Protein AF-A0A2V6CZJ0-F1 (afdb_monomer_lite)

Radius of gyration: 14.34 Å; chains: 1; bounding box: 30×35×36 Å

Foldseek 3Di:
DVVQQVLQVVLQVVLLVVFAFFDFLQNSQVSSQVSCVVSVKAQPQPCPVNLHTSWAKAKDPRPTRHHGDRDTDHQAIKIKIWGWIADPNDIHIDIAIDGHNDHDPVVVVVRVVVVVVVVVVVVVD

Structure (mmCIF, N/CA/C/O backbone):
data_AF-A0A2V6CZJ0-F1
#
_entry.id   AF-A0A2V6CZJ0-F1
#
loop_
_atom_site.group_PDB
_atom_site.id
_atom_site.type_symbol
_atom_site.label_atom_id
_atom_site.label_alt_id
_atom_site.label_comp_id
_atom_site.label_asym_id
_atom_site.label_entity_id
_atom_site.label_seq_id
_atom_site.pdbx_PDB_ins_code
_atom_site.Cartn_x
_atom_site.Cartn_y
_atom_site.Cartn_z
_atom_site.occupancy
_atom_site.B_iso_or_equiv
_atom_site.auth_seq_id
_atom_site.auth_comp_id
_atom_site.auth_asym_id
_atom_site.auth_atom_id
_atom_site.pdbx_PDB_model_num
ATOM 1 N N . MET A 1 1 ? -17.261 -4.361 13.096 1.00 86.69 1 MET A N 1
ATOM 2 C CA . MET A 1 1 ? -16.343 -4.927 12.079 1.00 86.69 1 MET A CA 1
ATOM 3 C C . MET A 1 1 ? -16.698 -4.497 10.653 1.00 86.69 1 MET A C 1
ATOM 5 O O . MET A 1 1 ? -15.930 -3.722 10.111 1.00 86.69 1 MET A O 1
ATOM 9 N N . ARG A 1 2 ? -17.857 -4.870 10.069 1.00 96.94 2 ARG A N 1
ATOM 10 C CA . ARG A 1 2 ? -18.225 -4.501 8.672 1.00 96.94 2 ARG A CA 1
ATOM 11 C C . ARG A 1 2 ? -18.000 -3.021 8.294 1.00 96.94 2 ARG A C 1
ATOM 13 O O . ARG A 1 2 ? -17.379 -2.792 7.263 1.00 96.94 2 ARG A O 1
ATOM 20 N N . PRO A 1 3 ? -18.408 -2.023 9.111 1.00 98.06 3 PRO A N 1
ATOM 21 C CA . PRO A 1 3 ? -18.152 -0.621 8.771 1.00 98.06 3 PRO A CA 1
ATOM 22 C C . PRO A 1 3 ? -16.660 -0.262 8.733 1.00 98.06 3 PRO A C 1
ATOM 24 O O . PRO A 1 3 ? -16.245 0.501 7.875 1.00 98.06 3 PRO A O 1
ATOM 27 N N . ALA A 1 4 ? -15.843 -0.839 9.622 1.00 98.62 4 ALA A N 1
ATOM 28 C CA . ALA A 1 4 ? -14.400 -0.597 9.635 1.00 98.62 4 ALA A CA 1
ATOM 29 C C . ALA A 1 4 ? -13.720 -1.182 8.387 1.00 98.62 4 ALA A C 1
ATOM 31 O O . ALA A 1 4 ? -12.903 -0.508 7.771 1.00 98.62 4 ALA A O 1
ATOM 32 N N . CYS A 1 5 ? -14.109 -2.395 7.974 1.00 98.69 5 CYS A N 1
ATOM 33 C CA . CYS A 1 5 ? -13.632 -3.004 6.729 1.00 98.69 5 CYS A CA 1
ATOM 34 C C . CYS A 1 5 ? -14.036 -2.177 5.498 1.00 98.69 5 CYS A C 1
ATOM 36 O O . CYS A 1 5 ? -13.219 -1.976 4.608 1.00 98.69 5 CYS A O 1
ATOM 38 N N . ALA A 1 6 ? -15.265 -1.647 5.469 1.00 98.75 6 ALA A N 1
ATOM 39 C CA . ALA A 1 6 ? -15.714 -0.770 4.388 1.00 98.75 6 ALA A CA 1
ATOM 40 C C . ALA A 1 6 ? -14.883 0.523 4.316 1.00 98.75 6 ALA A C 1
ATOM 42 O O . ALA A 1 6 ? -14.461 0.916 3.233 1.00 98.75 6 ALA A O 1
ATOM 43 N N . VAL A 1 7 ? -14.588 1.154 5.460 1.00 98.75 7 VAL A N 1
ATOM 44 C CA . VAL A 1 7 ? -13.714 2.339 5.509 1.00 98.75 7 VAL A CA 1
ATOM 45 C C . VAL A 1 7 ? -12.299 2.017 5.025 1.00 98.75 7 VAL A C 1
ATOM 47 O O . VAL A 1 7 ? -11.768 2.764 4.209 1.00 98.75 7 VAL A O 1
ATOM 50 N N . ALA A 1 8 ? -11.702 0.909 5.477 1.00 98.81 8 ALA A N 1
ATOM 51 C CA . ALA A 1 8 ? -10.374 0.489 5.021 1.00 98.81 8 ALA A CA 1
ATOM 52 C C . ALA A 1 8 ? -10.338 0.282 3.496 1.00 98.81 8 ALA A C 1
ATOM 54 O O . ALA A 1 8 ? -9.432 0.776 2.830 1.00 98.81 8 ALA A O 1
ATOM 55 N N . SER A 1 9 ? -11.367 -0.370 2.940 1.00 98.81 9 SER A N 1
ATOM 56 C CA . SER A 1 9 ? -11.506 -0.593 1.496 1.00 98.81 9 SER A CA 1
ATOM 57 C C . SER A 1 9 ? -11.626 0.712 0.709 1.00 98.81 9 SER A C 1
ATOM 59 O O . SER A 1 9 ? -10.924 0.876 -0.283 1.00 98.81 9 SER A O 1
ATOM 61 N N . MET A 1 10 ? -12.458 1.661 1.157 1.00 98.81 10 MET A N 1
ATOM 62 C CA . MET A 1 10 ? -12.597 2.964 0.488 1.00 98.81 10 MET A CA 1
ATOM 63 C C . MET A 1 10 ? -11.277 3.743 0.488 1.00 98.81 10 MET A C 1
ATOM 65 O O . MET A 1 10 ? -10.877 4.287 -0.537 1.00 98.81 10 MET A O 1
ATOM 69 N N . VAL A 1 11 ? -10.562 3.754 1.619 1.00 98.88 11 VAL A N 1
ATOM 70 C CA . VAL A 1 11 ? -9.236 4.383 1.697 1.00 98.88 11 VAL A CA 1
ATOM 71 C C . VAL A 1 11 ? -8.259 3.700 0.741 1.00 98.88 11 VAL A C 1
ATOM 73 O O . VAL A 1 11 ? -7.545 4.392 0.020 1.00 98.88 11 VAL A O 1
ATOM 76 N N . LEU A 1 12 ? -8.219 2.365 0.707 1.00 98.88 12 LEU A N 1
ATOM 77 C CA . LEU A 1 12 ? -7.335 1.622 -0.192 1.00 98.88 12 LEU A CA 1
ATOM 78 C C . LEU A 1 12 ? -7.616 1.947 -1.665 1.00 98.88 12 LEU A C 1
ATOM 80 O O . LEU A 1 12 ? -6.672 2.169 -2.418 1.00 98.88 12 LEU A O 1
ATOM 84 N N . GLU A 1 13 ? -8.885 2.017 -2.071 1.00 98.88 13 GLU A N 1
ATOM 85 C CA . GLU A 1 13 ? -9.275 2.380 -3.440 1.00 98.88 13 GLU A CA 1
ATOM 86 C C . GLU A 1 13 ? -8.802 3.786 -3.824 1.00 98.88 13 GLU A C 1
ATOM 88 O O . GLU A 1 13 ? -8.213 3.979 -4.889 1.00 98.88 13 GLU A O 1
ATOM 93 N N . GLU A 1 14 ? -8.996 4.764 -2.942 1.00 98.88 14 GLU A N 1
ATOM 94 C CA . GLU A 1 14 ? -8.573 6.144 -3.183 1.00 98.88 14 GLU A CA 1
ATOM 95 C C . GLU A 1 14 ? -7.047 6.282 -3.223 1.00 98.88 14 GLU A C 1
ATOM 97 O O . GLU A 1 14 ? -6.504 6.970 -4.089 1.00 98.88 14 GLU A O 1
ATOM 102 N N . VAL A 1 15 ? -6.334 5.613 -2.311 1.00 98.88 15 VAL A N 1
ATOM 103 C CA . VAL A 1 15 ? -4.864 5.623 -2.279 1.00 98.88 15 VAL A CA 1
ATOM 104 C C . VAL A 1 15 ? -4.299 4.927 -3.514 1.00 98.88 15 VAL A C 1
ATOM 106 O O . VAL A 1 15 ? -3.365 5.450 -4.118 1.00 98.88 15 VAL A O 1
ATOM 109 N N . ALA A 1 16 ? -4.885 3.806 -3.939 1.00 98.81 16 ALA A N 1
ATOM 110 C CA . ALA A 1 16 ? -4.514 3.126 -5.177 1.00 98.81 16 ALA A CA 1
ATOM 111 C C . ALA A 1 16 ? -4.698 4.037 -6.402 1.00 98.81 16 ALA A C 1
ATOM 113 O O . ALA A 1 16 ? -3.809 4.105 -7.248 1.00 98.81 16 ALA A O 1
ATOM 114 N N . ALA A 1 17 ? -5.798 4.793 -6.471 1.00 98.69 17 ALA A N 1
ATOM 115 C CA . ALA A 1 17 ? -6.045 5.755 -7.548 1.00 98.69 17 ALA A CA 1
ATOM 116 C C . ALA A 1 17 ? -5.092 6.969 -7.522 1.00 98.69 17 ALA A C 1
ATOM 118 O O . ALA A 1 17 ? -4.876 7.613 -8.548 1.00 98.69 17 ALA A O 1
ATOM 119 N N . PHE A 1 18 ? -4.509 7.289 -6.364 1.00 98.75 18 PHE A N 1
ATOM 120 C CA . PHE A 1 18 ? -3.515 8.354 -6.218 1.00 98.75 18 PHE A CA 1
ATOM 121 C C . PHE A 1 18 ? -2.118 7.952 -6.728 1.00 98.75 18 PHE A C 1
ATOM 123 O O . PHE A 1 18 ? -1.290 8.825 -7.015 1.00 98.75 18 PHE A O 1
ATOM 130 N N . ILE A 1 19 ? -1.843 6.650 -6.866 1.00 98.81 19 ILE A N 1
ATOM 131 C CA . ILE A 1 19 ? -0.552 6.148 -7.343 1.00 98.81 19 ILE A CA 1
ATOM 132 C C . ILE A 1 19 ? -0.311 6.554 -8.797 1.00 98.81 19 ILE A C 1
ATOM 134 O O . ILE A 1 19 ? -1.076 6.238 -9.705 1.00 98.81 19 ILE A O 1
ATOM 138 N N . ARG A 1 20 ? 0.813 7.236 -9.025 1.00 98.69 20 ARG A N 1
ATOM 139 C CA . ARG A 1 20 ? 1.287 7.645 -10.351 1.00 98.69 20 ARG A CA 1
ATOM 140 C C . ARG A 1 20 ? 2.797 7.889 -10.330 1.00 98.69 20 ARG A C 1
ATOM 142 O O . ARG A 1 20 ? 3.330 8.203 -9.265 1.00 98.69 20 ARG A O 1
ATOM 149 N N . PRO A 1 21 ? 3.497 7.810 -11.476 1.00 98.81 21 PRO A N 1
ATOM 150 C CA . PRO A 1 21 ? 4.921 8.122 -11.529 1.00 98.81 21 PRO A CA 1
ATOM 151 C C . PRO A 1 21 ? 5.236 9.508 -10.940 1.00 98.81 21 PRO A C 1
ATOM 153 O O . PRO A 1 21 ? 4.526 10.485 -11.191 1.00 98.81 21 PRO A O 1
ATOM 156 N N . GLY A 1 22 ? 6.314 9.590 -10.163 1.00 98.62 22 GLY A N 1
ATOM 157 C CA . GLY A 1 22 ? 6.863 10.828 -9.608 1.00 98.62 22 GLY A CA 1
ATOM 158 C C . GLY A 1 22 ? 6.428 11.175 -8.181 1.00 98.62 22 GLY A C 1
ATOM 159 O O . GLY A 1 22 ? 7.159 11.923 -7.520 1.00 98.62 22 GLY A O 1
ATOM 160 N N . VAL A 1 23 ? 5.315 10.626 -7.675 1.00 98.69 23 VAL A N 1
ATOM 161 C CA . VAL A 1 23 ? 4.924 10.812 -6.263 1.00 98.69 23 VAL A CA 1
ATOM 162 C C . VAL A 1 23 ? 5.866 10.033 -5.351 1.00 98.69 23 VAL A C 1
ATOM 164 O O . VAL A 1 23 ? 6.346 8.953 -5.698 1.00 98.69 23 VAL A O 1
ATOM 167 N N . THR A 1 24 ? 6.161 10.584 -4.184 1.00 98.88 24 THR A N 1
ATOM 168 C CA . THR A 1 24 ? 6.948 9.910 -3.152 1.00 98.88 24 THR A CA 1
ATOM 169 C C . THR A 1 24 ? 6.072 9.005 -2.299 1.00 98.88 24 THR A C 1
ATOM 171 O O . THR A 1 24 ? 4.896 9.295 -2.079 1.00 98.88 24 THR A O 1
ATOM 174 N N . THR A 1 25 ? 6.645 7.942 -1.736 1.00 98.81 25 THR A N 1
ATOM 175 C CA . THR A 1 25 ? 5.916 7.101 -0.770 1.00 98.81 25 THR A CA 1
ATOM 176 C C . THR A 1 25 ? 5.483 7.904 0.464 1.00 98.81 25 THR A C 1
ATOM 178 O O . THR A 1 25 ? 4.430 7.632 1.034 1.00 98.81 25 THR A O 1
ATOM 181 N N . ARG A 1 26 ? 6.214 8.966 0.838 1.00 98.88 26 ARG A N 1
ATOM 182 C CA . ARG A 1 26 ? 5.781 9.929 1.865 1.00 98.88 26 ARG A CA 1
ATOM 183 C C . ARG A 1 26 ? 4.517 10.701 1.480 1.00 98.88 26 ARG A C 1
ATOM 185 O O . ARG A 1 26 ? 3.638 10.854 2.322 1.00 98.88 26 ARG A O 1
ATOM 192 N N . GLU A 1 27 ? 4.414 11.186 0.244 1.00 98.88 27 GLU A N 1
ATOM 193 C CA . GLU A 1 27 ? 3.200 11.865 -0.240 1.00 98.88 27 GLU A CA 1
ATOM 194 C C . GLU A 1 27 ? 1.998 10.913 -0.249 1.00 98.88 27 GLU A C 1
ATOM 196 O O . GLU A 1 27 ? 0.905 11.313 0.147 1.00 98.88 27 GLU A O 1
ATOM 201 N N . VAL A 1 28 ? 2.211 9.646 -0.620 1.00 98.94 28 VAL A N 1
ATOM 202 C CA . VAL A 1 28 ? 1.181 8.595 -0.565 1.00 98.94 28 VAL A CA 1
ATOM 203 C C . VAL A 1 28 ? 0.722 8.342 0.878 1.00 98.94 28 VAL A C 1
ATOM 205 O O . VAL A 1 28 ? -0.480 8.317 1.131 1.00 98.94 28 VAL A O 1
ATOM 208 N N . ASP A 1 29 ? 1.643 8.231 1.842 1.00 98.94 29 ASP A N 1
ATOM 209 C CA . ASP A 1 29 ? 1.303 8.040 3.264 1.00 98.94 29 ASP A CA 1
ATOM 210 C C . ASP A 1 29 ? 0.510 9.222 3.843 1.00 98.94 29 ASP A C 1
ATOM 212 O O . ASP A 1 29 ? -0.474 9.029 4.559 1.00 98.94 29 ASP A O 1
ATOM 216 N N . TYR A 1 30 ? 0.885 10.458 3.495 1.00 98.88 30 TYR A N 1
ATOM 217 C CA . TYR A 1 30 ? 0.133 11.648 3.901 1.00 98.88 30 TYR A CA 1
ATOM 218 C C . TYR A 1 30 ? -1.249 11.720 3.256 1.00 98.88 30 TYR A C 1
ATOM 220 O O . TYR A 1 30 ? -2.219 12.092 3.925 1.00 98.88 30 TYR A O 1
ATOM 228 N N . TYR A 1 31 ? -1.362 11.335 1.985 1.00 98.94 31 TYR A N 1
ATOM 229 C CA . TYR A 1 31 ? -2.655 11.227 1.326 1.00 98.94 31 TYR A CA 1
ATOM 230 C C . TYR A 1 31 ? -3.534 10.187 2.033 1.00 98.94 31 TYR A C 1
ATOM 232 O O . TYR A 1 31 ? -4.647 10.523 2.443 1.00 98.94 31 TYR A O 1
ATOM 240 N N . ALA A 1 32 ? -3.011 8.986 2.300 1.00 98.88 32 ALA A N 1
ATOM 241 C CA . ALA A 1 32 ? -3.713 7.940 3.042 1.00 98.88 32 ALA A CA 1
ATOM 242 C C . ALA A 1 32 ? -4.176 8.422 4.427 1.00 98.88 32 ALA A C 1
ATOM 244 O O . ALA A 1 32 ? -5.348 8.275 4.771 1.00 98.88 32 ALA A O 1
ATOM 245 N N . ALA A 1 33 ? -3.305 9.092 5.188 1.00 98.88 33 ALA A N 1
ATOM 246 C CA . ALA A 1 33 ? -3.657 9.683 6.480 1.00 98.88 33 ALA A CA 1
ATOM 247 C C . ALA A 1 33 ? -4.829 10.674 6.371 1.00 98.88 33 ALA A C 1
ATOM 249 O O . ALA A 1 33 ? -5.736 10.674 7.210 1.00 98.88 33 ALA A O 1
ATOM 250 N N . SER A 1 34 ? -4.841 11.500 5.317 1.00 98.88 34 SER A N 1
ATOM 251 C CA . SER A 1 34 ? -5.924 12.456 5.068 1.00 98.88 34 SER A CA 1
ATOM 252 C C . SER A 1 34 ? -7.257 11.759 4.777 1.00 98.88 34 SER A C 1
ATOM 254 O O . SER A 1 34 ? -8.290 12.188 5.295 1.00 98.88 34 SER A O 1
ATOM 256 N N . ARG A 1 35 ? -7.239 10.653 4.018 1.00 98.88 35 ARG A N 1
ATOM 257 C CA . ARG A 1 35 ? -8.437 9.874 3.676 1.00 98.88 35 ARG A CA 1
ATOM 258 C C . ARG A 1 35 ? -8.966 9.096 4.876 1.00 98.88 35 ARG A C 1
ATOM 260 O O . ARG A 1 35 ? -10.154 9.176 5.174 1.00 98.88 35 ARG A O 1
ATOM 267 N N . ILE A 1 36 ? -8.087 8.463 5.654 1.00 98.88 36 ILE A N 1
ATOM 268 C CA . ILE A 1 36 ? -8.452 7.812 6.924 1.00 98.88 36 ILE A CA 1
ATOM 269 C C . ILE A 1 36 ? -9.169 8.808 7.848 1.00 98.88 36 ILE A C 1
ATOM 271 O O . ILE A 1 36 ? -10.258 8.520 8.351 1.00 98.88 36 ILE A O 1
ATOM 275 N N . LYS A 1 37 ? -8.602 10.010 8.019 1.00 98.75 37 LYS A N 1
ATOM 276 C CA . LYS A 1 37 ? -9.213 11.073 8.828 1.00 98.75 37 LYS A CA 1
ATOM 277 C C . LYS A 1 37 ? -10.546 11.554 8.247 1.00 98.75 37 LYS A C 1
ATOM 279 O O . LYS A 1 37 ? -11.471 11.812 9.014 1.00 98.75 37 LYS A O 1
ATOM 284 N N . HIS A 1 38 ? -10.655 11.677 6.922 1.00 98.69 38 HIS A N 1
ATOM 285 C CA . HIS A 1 38 ? -11.884 12.096 6.240 1.00 98.69 38 HIS A CA 1
ATOM 286 C C . HIS A 1 38 ? -13.075 11.187 6.575 1.00 98.69 38 HIS A C 1
ATOM 288 O O . HIS A 1 38 ? -14.166 11.690 6.832 1.00 98.69 38 HIS A O 1
ATOM 294 N N . TYR A 1 39 ? -12.855 9.874 6.676 1.00 98.56 39 TYR A N 1
ATOM 295 C CA . TYR A 1 39 ? -13.884 8.907 7.077 1.00 98.56 39 TYR A CA 1
ATOM 296 C C . TYR A 1 39 ? -14.115 8.816 8.597 1.00 98.56 39 TYR A C 1
ATOM 298 O O . TYR A 1 39 ? -14.852 7.946 9.060 1.00 98.56 39 TYR A O 1
ATOM 306 N N . GLY A 1 40 ? -13.495 9.686 9.401 1.00 98.44 40 GLY A N 1
ATOM 307 C CA . GLY A 1 40 ? -13.611 9.655 10.862 1.00 98.44 40 GLY A CA 1
ATOM 308 C C . GLY A 1 40 ? -12.900 8.464 11.512 1.00 98.44 40 GLY A C 1
ATOM 309 O O . GLY A 1 40 ? -13.221 8.098 12.642 1.00 98.44 40 GLY A O 1
ATOM 310 N N . ALA A 1 41 ? -11.951 7.843 10.808 1.00 98.69 41 ALA A N 1
ATOM 311 C CA . ALA A 1 41 ? -11.133 6.754 11.324 1.00 98.69 41 ALA A CA 1
ATOM 312 C C . ALA A 1 41 ? -9.752 7.250 11.784 1.00 98.69 41 ALA A C 1
ATOM 314 O O . ALA A 1 41 ? -9.336 8.381 11.520 1.00 98.69 41 ALA A O 1
ATOM 315 N N . ARG A 1 42 ? -9.016 6.371 12.469 1.00 98.69 42 ARG A N 1
ATOM 316 C CA . ARG A 1 42 ? -7.584 6.535 12.766 1.00 98.69 42 ARG A CA 1
ATOM 317 C C . ARG A 1 42 ? -6.790 5.401 12.130 1.00 98.69 42 ARG A C 1
ATOM 319 O O . ARG A 1 42 ? -7.329 4.307 11.984 1.00 98.69 42 ARG A O 1
ATOM 326 N N . SER A 1 43 ? -5.517 5.626 11.808 1.00 98.75 43 SER A N 1
ATOM 327 C CA . SER A 1 43 ? -4.640 4.531 11.381 1.00 98.75 43 SER A CA 1
ATOM 328 C C . SER A 1 43 ? -4.526 3.487 12.501 1.00 98.75 43 SER A C 1
ATOM 330 O O . SER A 1 43 ? -4.445 3.830 13.688 1.00 98.75 43 SER A O 1
ATOM 332 N N . ALA A 1 44 ? -4.562 2.209 12.127 1.00 98.62 44 ALA A N 1
ATOM 333 C CA . ALA A 1 44 ? -4.249 1.106 13.029 1.00 98.62 44 ALA A CA 1
ATOM 334 C C . ALA A 1 44 ? -2.732 0.902 13.187 1.00 98.62 44 ALA A C 1
ATOM 336 O O . ALA A 1 44 ? -2.301 0.329 14.186 1.00 98.62 44 ALA A O 1
ATOM 337 N N . PHE A 1 45 ? -1.935 1.383 12.230 1.00 98.56 45 PHE A N 1
ATOM 338 C CA . PHE A 1 45 ? -0.498 1.124 12.146 1.00 98.56 45 PHE A CA 1
ATOM 339 C C . PHE A 1 45 ? 0.339 2.246 12.757 1.00 98.56 45 PHE A C 1
ATOM 341 O O . PHE A 1 45 ? 1.357 1.972 13.390 1.00 98.56 45 PHE A O 1
ATOM 348 N N . PHE A 1 46 ? -0.095 3.502 12.635 1.00 98.38 46 PHE A N 1
ATOM 349 C CA . PHE A 1 46 ? 0.653 4.635 13.174 1.00 98.38 46 PHE A CA 1
ATOM 350 C C . PHE A 1 46 ? 0.828 4.512 14.696 1.00 98.38 46 PHE A C 1
ATOM 352 O O . PHE A 1 46 ? -0.142 4.483 15.457 1.00 98.38 46 PHE A O 1
ATOM 359 N N . GLY A 1 47 ? 2.081 4.424 15.144 1.00 97.81 47 GLY A N 1
ATOM 360 C CA . GLY A 1 47 ? 2.457 4.226 16.544 1.00 97.81 47 GLY A CA 1
ATOM 361 C C . GLY A 1 47 ? 2.392 2.771 17.029 1.00 97.81 47 GLY A C 1
ATOM 362 O O . GLY A 1 47 ? 2.917 2.475 18.108 1.00 97.81 47 GLY A O 1
ATOM 363 N N . TYR A 1 48 ? 1.832 1.837 16.252 1.00 97.75 48 TYR A N 1
ATOM 364 C CA . TYR A 1 48 ? 1.804 0.420 16.615 1.00 97.75 48 TYR A CA 1
ATOM 365 C C . TYR A 1 48 ? 3.229 -0.127 16.678 1.00 97.75 48 TYR A C 1
ATOM 367 O O . TYR A 1 48 ? 3.949 -0.139 15.686 1.00 97.75 48 TYR A O 1
ATOM 375 N N . ARG A 1 49 ? 3.679 -0.533 17.872 1.00 96.94 49 ARG A N 1
ATOM 376 C CA . ARG A 1 49 ? 5.071 -0.958 18.120 1.00 96.94 49 ARG A CA 1
ATOM 377 C C . ARG A 1 49 ? 6.115 0.041 17.587 1.00 96.94 49 ARG A C 1
ATOM 379 O O . ARG A 1 49 ? 7.183 -0.364 17.141 1.00 96.94 49 ARG A O 1
ATOM 386 N N . LYS A 1 50 ? 5.818 1.345 17.685 1.00 97.06 50 LYS A N 1
ATOM 387 C CA . LYS A 1 50 ? 6.653 2.453 17.175 1.00 97.06 50 LYS A CA 1
ATOM 388 C C . LYS A 1 50 ? 6.756 2.525 15.642 1.00 97.06 50 LYS A C 1
ATOM 390 O O . LYS A 1 50 ? 7.626 3.231 15.139 1.00 97.06 50 LYS A O 1
ATOM 395 N N . TYR A 1 51 ? 5.881 1.841 14.903 1.00 98.19 51 TYR A N 1
ATOM 396 C CA . TYR A 1 51 ? 5.790 1.985 13.453 1.00 98.19 51 TYR A CA 1
ATOM 397 C C . TYR A 1 51 ? 5.421 3.440 13.085 1.00 98.19 51 TYR A C 1
ATOM 399 O O . TYR A 1 51 ? 4.455 3.976 13.638 1.00 98.19 51 TYR A O 1
ATOM 407 N N . PRO A 1 52 ? 6.192 4.122 12.215 1.00 98.31 52 PRO A N 1
ATOM 408 C CA . PRO A 1 52 ? 6.114 5.579 12.071 1.00 98.31 52 PRO A CA 1
ATOM 409 C C . PRO A 1 52 ? 5.168 6.068 10.961 1.00 98.31 52 PRO A C 1
ATOM 411 O O . PRO A 1 52 ? 5.015 7.278 10.799 1.00 98.31 52 PRO A O 1
ATOM 414 N N . CYS A 1 53 ? 4.579 5.169 10.170 1.00 98.62 53 CYS A N 1
ATOM 415 C CA . CYS A 1 53 ? 3.750 5.510 9.008 1.00 98.62 53 CYS A CA 1
ATOM 416 C C . CYS A 1 53 ? 2.267 5.201 9.260 1.00 98.62 53 CYS A C 1
ATOM 418 O O . CYS A 1 53 ? 1.922 4.451 10.173 1.00 98.62 53 CYS A O 1
ATOM 420 N N . ASN A 1 54 ? 1.384 5.810 8.470 1.00 98.81 54 ASN A N 1
ATOM 421 C CA . ASN A 1 54 ? -0.064 5.622 8.562 1.00 98.81 54 ASN A CA 1
ATOM 422 C C . ASN A 1 54 ? -0.528 4.354 7.845 1.00 98.81 54 ASN A C 1
ATOM 424 O O . ASN A 1 54 ? -1.497 3.740 8.292 1.00 98.81 54 ASN A O 1
ATOM 428 N N . ILE A 1 55 ? 0.160 3.975 6.770 1.00 98.81 55 ILE A N 1
ATOM 429 C CA . ILE A 1 55 ? -0.042 2.733 6.016 1.00 98.81 55 ILE A CA 1
ATOM 430 C C . ILE A 1 55 ? 1.316 2.054 5.755 1.00 98.81 55 ILE A C 1
ATOM 432 O O . ILE A 1 55 ? 2.368 2.669 5.976 1.00 98.81 55 ILE A O 1
ATOM 436 N N . CYS A 1 56 ? 1.327 0.797 5.304 1.00 98.88 56 CYS A N 1
ATOM 437 C CA . CYS A 1 56 ? 2.550 0.197 4.756 1.00 98.88 56 CYS A CA 1
ATOM 438 C C . CYS A 1 56 ? 2.584 0.386 3.238 1.00 98.88 56 CYS A C 1
ATOM 440 O O . CYS A 1 56 ? 1.565 0.232 2.564 1.00 98.88 56 CYS A O 1
ATOM 442 N N . ILE A 1 57 ? 3.757 0.747 2.716 1.00 98.81 57 ILE A N 1
ATOM 443 C CA . ILE A 1 57 ? 3.976 1.003 1.291 1.00 98.81 57 ILE A CA 1
ATOM 444 C C . ILE A 1 57 ? 5.234 0.247 0.891 1.00 98.81 57 ILE A C 1
ATOM 446 O O . ILE A 1 57 ? 6.337 0.685 1.210 1.00 98.81 57 ILE A O 1
ATOM 450 N N . SER A 1 58 ? 5.048 -0.886 0.223 1.00 98.81 58 SER A N 1
ATOM 451 C CA . SER A 1 58 ? 6.117 -1.819 -0.130 1.00 98.81 58 SER A CA 1
ATOM 452 C C . SER A 1 58 ? 6.319 -1.833 -1.642 1.00 98.81 58 SER A C 1
ATOM 454 O O . SER A 1 58 ? 5.417 -2.220 -2.383 1.00 98.81 58 SER A O 1
ATOM 456 N N . VAL A 1 59 ? 7.473 -1.361 -2.107 1.00 98.75 59 VAL A N 1
ATOM 457 C CA . VAL A 1 59 ? 7.772 -1.186 -3.533 1.00 98.75 59 VAL A CA 1
ATOM 458 C C . VAL A 1 59 ? 8.719 -2.284 -4.022 1.00 98.75 59 VAL A C 1
ATOM 460 O O . VAL A 1 59 ? 9.815 -2.445 -3.487 1.00 98.75 59 VAL A O 1
ATOM 463 N N . ASN A 1 60 ? 8.332 -2.965 -5.103 1.00 98.62 60 ASN A N 1
ATOM 464 C CA . ASN A 1 60 ? 9.096 -4.012 -5.792 1.00 98.62 60 ASN A CA 1
ATOM 465 C C . ASN A 1 60 ? 9.511 -5.197 -4.894 1.00 98.62 60 ASN A C 1
ATOM 467 O O . ASN A 1 60 ? 8.696 -6.073 -4.623 1.00 98.62 60 ASN A O 1
ATOM 471 N N . ASP A 1 61 ? 10.779 -5.261 -4.486 1.00 98.31 61 ASP A N 1
ATOM 472 C CA . ASP A 1 61 ? 11.385 -6.358 -3.721 1.00 98.31 61 ASP A CA 1
ATOM 473 C C . ASP A 1 61 ? 11.052 -6.319 -2.219 1.00 98.31 61 ASP A C 1
ATOM 475 O O . ASP A 1 61 ? 11.280 -7.287 -1.491 1.00 98.31 61 ASP A O 1
ATOM 479 N N . GLU A 1 62 ? 10.466 -5.219 -1.749 1.00 98.44 62 GLU A N 1
ATOM 480 C CA . GLU A 1 62 ? 9.948 -5.099 -0.391 1.00 98.44 62 GLU A CA 1
ATOM 481 C C . GLU A 1 62 ? 8.704 -5.991 -0.223 1.00 98.44 62 GLU A C 1
ATOM 483 O O . GLU A 1 62 ? 7.660 -5.735 -0.813 1.00 98.44 62 GLU A O 1
ATOM 488 N N . VAL A 1 63 ? 8.796 -7.033 0.610 1.00 97.38 63 VAL A N 1
ATOM 489 C CA . VAL A 1 63 ? 7.709 -8.021 0.762 1.00 97.38 63 VAL A CA 1
ATOM 490 C C . VAL A 1 63 ? 6.491 -7.437 1.493 1.00 97.38 63 VAL A C 1
ATOM 492 O O . VAL A 1 63 ? 5.377 -7.493 0.983 1.00 97.38 63 VAL A O 1
ATOM 495 N N . VAL A 1 64 ? 6.695 -6.889 2.697 1.00 97.69 64 VAL A N 1
ATOM 496 C CA . VAL A 1 64 ? 5.660 -6.266 3.548 1.00 97.69 64 VAL A CA 1
ATOM 497 C C . VAL A 1 64 ? 6.283 -5.192 4.446 1.00 97.69 64 VAL A C 1
ATOM 499 O O . VAL A 1 64 ? 7.503 -5.144 4.607 1.00 97.69 64 VAL A O 1
ATOM 502 N N . HIS A 1 65 ? 5.445 -4.362 5.076 1.00 97.81 65 HIS A N 1
ATOM 503 C CA . HIS A 1 65 ? 5.839 -3.367 6.088 1.00 97.81 65 HIS A CA 1
ATOM 504 C C . HIS A 1 65 ? 6.850 -2.309 5.603 1.00 97.81 65 HIS A C 1
ATOM 506 O O . HIS A 1 65 ? 7.651 -1.796 6.390 1.00 97.81 65 HIS A O 1
ATOM 512 N N . GLY A 1 66 ? 6.817 -1.974 4.310 1.00 98.19 66 GLY A N 1
ATOM 513 C CA . GLY A 1 66 ? 7.646 -0.917 3.741 1.00 98.19 66 GLY A CA 1
ATOM 514 C C . GLY A 1 66 ? 7.320 0.448 4.351 1.00 98.19 66 GLY A C 1
ATOM 515 O O . GLY A 1 66 ? 6.154 0.811 4.536 1.00 98.19 66 GLY A O 1
ATOM 516 N N . LEU A 1 67 ? 8.370 1.201 4.688 1.00 98.50 67 LEU A N 1
ATOM 517 C CA . LEU A 1 67 ? 8.262 2.510 5.327 1.00 98.50 67 LEU A CA 1
ATOM 518 C C . LEU A 1 67 ? 8.186 3.621 4.284 1.00 98.50 67 LEU A C 1
ATOM 520 O O . LEU A 1 67 ? 9.069 3.760 3.434 1.00 98.50 67 LEU A O 1
ATOM 524 N N . ALA A 1 68 ? 7.201 4.503 4.436 1.00 98.25 68 ALA A N 1
ATOM 525 C CA . ALA A 1 68 ? 7.126 5.724 3.6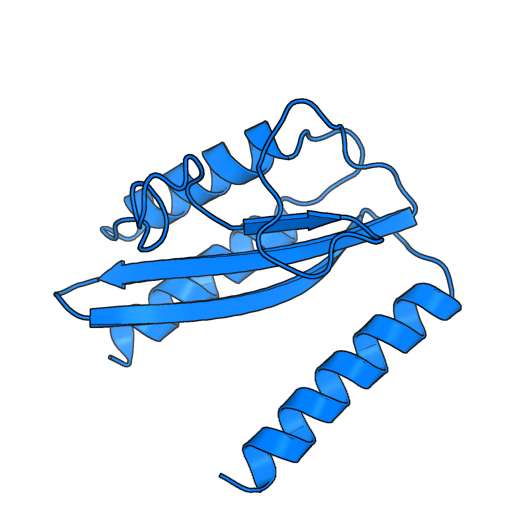51 1.00 98.25 68 ALA A CA 1
ATOM 526 C C . ALA A 1 68 ? 8.384 6.587 3.856 1.00 98.25 68 ALA A C 1
ATOM 528 O O . ALA A 1 68 ? 8.831 6.820 4.985 1.00 98.25 68 ALA A O 1
ATOM 529 N N . ASN A 1 69 ? 8.958 7.083 2.762 1.00 98.25 69 ASN A N 1
ATOM 530 C CA . ASN A 1 69 ? 10.195 7.858 2.731 1.00 98.25 69 ASN A CA 1
ATOM 531 C C . ASN A 1 69 ? 10.237 8.766 1.477 1.00 98.25 69 ASN A C 1
ATOM 533 O O . ASN A 1 69 ? 9.218 8.999 0.830 1.00 98.25 69 ASN A O 1
ATOM 537 N N . ALA A 1 70 ? 11.398 9.345 1.159 1.00 98.50 70 ALA A N 1
ATOM 538 C CA . ALA A 1 70 ? 11.551 10.264 0.026 1.00 98.50 70 ALA A CA 1
ATOM 539 C C . ALA A 1 70 ? 11.653 9.571 -1.356 1.00 98.50 70 ALA A C 1
ATOM 541 O O . ALA A 1 70 ? 11.809 10.258 -2.367 1.00 98.50 70 ALA A O 1
ATOM 542 N N . ARG A 1 71 ? 11.575 8.232 -1.428 1.00 98.31 71 ARG A N 1
ATOM 543 C CA . ARG A 1 71 ? 11.594 7.448 -2.673 1.00 98.31 71 ARG A CA 1
ATOM 544 C C . ARG A 1 71 ? 10.433 7.871 -3.556 1.00 98.31 71 ARG A C 1
ATOM 546 O O . ARG A 1 71 ? 9.278 7.758 -3.152 1.00 98.31 71 ARG A O 1
ATOM 553 N N . ARG A 1 72 ? 10.754 8.319 -4.769 1.00 98.75 72 ARG A N 1
ATOM 554 C CA . ARG A 1 72 ? 9.782 8.581 -5.835 1.00 98.75 72 ARG A CA 1
ATOM 555 C C . ARG A 1 72 ? 9.454 7.288 -6.561 1.00 98.75 72 ARG A C 1
ATOM 557 O O . ARG A 1 72 ? 10.373 6.600 -7.004 1.00 98.75 72 ARG A O 1
ATOM 564 N N . LEU A 1 73 ? 8.166 7.011 -6.713 1.00 98.81 73 LEU A N 1
ATOM 565 C CA . LEU A 1 73 ? 7.669 5.905 -7.519 1.00 98.81 73 LEU A CA 1
ATOM 566 C C . LEU A 1 73 ? 7.992 6.152 -8.994 1.00 98.81 73 LEU A C 1
ATOM 568 O O . LEU A 1 73 ? 7.767 7.254 -9.509 1.00 98.81 73 LEU A O 1
ATOM 572 N N . GLN A 1 74 ? 8.528 5.140 -9.663 1.00 98.69 74 GLN A N 1
ATOM 573 C CA . GLN A 1 74 ? 8.894 5.190 -11.075 1.00 98.69 74 GLN A CA 1
ATOM 574 C C . GLN A 1 74 ? 7.848 4.471 -11.922 1.00 98.69 74 GLN A C 1
ATOM 576 O O . GLN A 1 74 ? 7.178 3.555 -11.454 1.00 98.69 74 GLN A O 1
ATOM 581 N N . PHE A 1 75 ? 7.716 4.866 -13.189 1.00 98.75 75 PHE A N 1
ATOM 582 C CA . PHE A 1 75 ? 6.929 4.073 -14.131 1.00 98.75 75 PHE A CA 1
ATOM 583 C C . PHE A 1 75 ? 7.512 2.657 -14.216 1.00 98.75 75 PHE A C 1
ATOM 585 O O . PHE A 1 75 ? 8.722 2.512 -14.388 1.00 98.75 75 PHE A O 1
ATOM 592 N N . GLY A 1 76 ? 6.666 1.632 -14.132 1.00 98.56 76 GLY A N 1
ATOM 593 C CA . GLY A 1 76 ? 7.111 0.237 -14.145 1.00 98.56 76 GLY A CA 1
ATOM 594 C C . GLY A 1 76 ? 7.220 -0.402 -12.762 1.00 98.56 76 GLY A C 1
ATOM 595 O O . GLY A 1 76 ? 7.203 -1.630 -12.689 1.00 98.56 76 GLY A O 1
ATOM 596 N N . ASP A 1 77 ? 7.293 0.396 -11.690 1.00 98.81 77 ASP A N 1
ATOM 597 C CA . ASP A 1 77 ? 7.247 -0.125 -10.321 1.00 98.81 77 ASP A CA 1
ATOM 598 C C . ASP A 1 77 ? 5.893 -0.803 -10.053 1.00 98.81 77 ASP A C 1
ATOM 600 O O . ASP A 1 77 ? 4.849 -0.391 -10.575 1.00 98.81 77 ASP A O 1
ATOM 604 N N . ILE A 1 78 ? 5.899 -1.798 -9.168 1.00 98.88 78 ILE A N 1
ATOM 605 C CA . ILE A 1 78 ? 4.693 -2.258 -8.476 1.00 98.88 78 ILE A CA 1
ATOM 606 C C . ILE A 1 78 ? 4.788 -1.871 -7.003 1.00 98.88 78 ILE A C 1
ATOM 608 O O . ILE A 1 78 ? 5.859 -1.923 -6.394 1.00 98.88 78 ILE A O 1
ATOM 612 N N . VAL A 1 79 ? 3.662 -1.465 -6.426 1.00 98.88 79 VAL A N 1
ATOM 613 C CA . VAL A 1 79 ? 3.585 -1.025 -5.033 1.00 98.88 79 VAL A CA 1
ATOM 614 C C . VAL A 1 79 ? 2.430 -1.715 -4.325 1.00 98.88 79 VAL A C 1
ATOM 616 O O . VAL A 1 79 ? 1.279 -1.612 -4.746 1.00 98.88 79 VAL A O 1
ATOM 619 N N . SER A 1 80 ? 2.750 -2.429 -3.250 1.00 98.81 80 SER A N 1
ATOM 620 C CA . SER A 1 80 ? 1.774 -2.950 -2.301 1.00 98.81 80 SER A CA 1
ATOM 621 C C . SER A 1 80 ? 1.383 -1.854 -1.316 1.00 98.81 80 SER A C 1
ATOM 623 O O . SER A 1 80 ? 2.242 -1.202 -0.714 1.00 98.81 80 SER A O 1
ATOM 625 N N . LEU A 1 81 ? 0.077 -1.640 -1.194 1.00 98.88 81 LEU A N 1
ATOM 626 C CA . LEU A 1 81 ? -0.558 -0.705 -0.280 1.00 98.88 81 LEU A CA 1
ATOM 627 C C . LEU A 1 81 ? -1.332 -1.512 0.751 1.00 98.88 81 LEU A C 1
ATOM 629 O O . LEU A 1 81 ? -2.256 -2.237 0.388 1.00 98.88 81 LEU A O 1
ATOM 633 N N . ASP A 1 82 ? -0.968 -1.365 2.017 1.00 98.94 82 ASP A N 1
ATOM 634 C CA . ASP A 1 82 ? -1.597 -2.058 3.139 1.00 98.94 82 ASP A CA 1
ATOM 635 C C . ASP A 1 82 ? -2.236 -1.035 4.080 1.00 98.94 82 ASP A C 1
ATOM 637 O O . ASP A 1 82 ? -1.553 -0.156 4.620 1.00 98.94 82 ASP A O 1
ATOM 641 N N . VAL A 1 83 ? -3.558 -1.115 4.229 1.00 98.88 83 VAL A N 1
ATOM 642 C CA . VAL A 1 83 ? -4.391 -0.118 4.897 1.00 98.88 83 VAL A CA 1
ATOM 643 C C . VAL A 1 83 ? -5.130 -0.748 6.072 1.00 98.88 83 VAL A C 1
ATOM 645 O O . VAL A 1 83 ? -6.171 -1.386 5.915 1.00 98.88 83 VAL A O 1
ATOM 648 N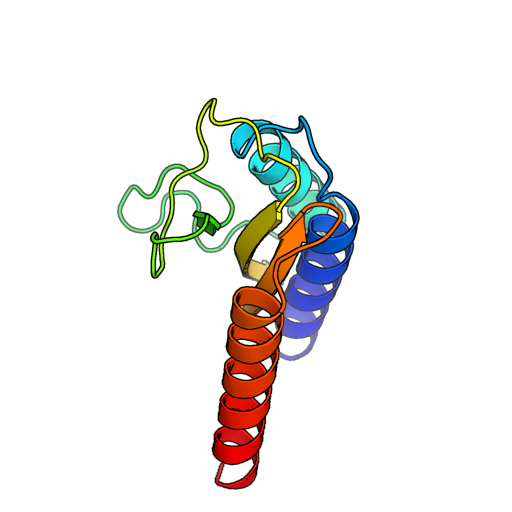 N . GLY A 1 84 ? -4.650 -0.431 7.273 1.00 98.69 84 GLY A N 1
ATOM 649 C CA . GLY A 1 84 ? -5.329 -0.721 8.528 1.00 98.69 84 GLY A CA 1
ATOM 650 C C .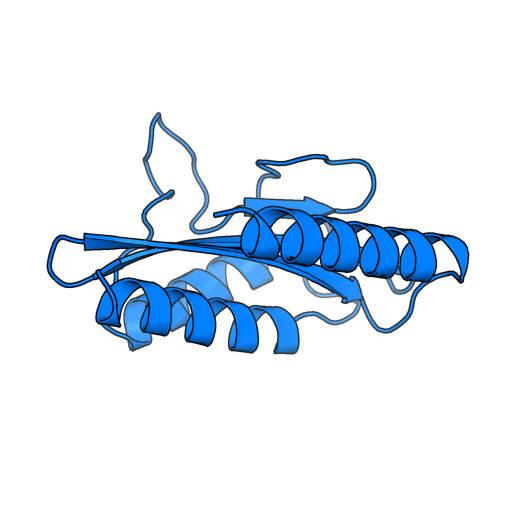 GLY A 1 84 ? -5.938 0.530 9.155 1.00 98.69 84 GLY A C 1
ATOM 651 O O . GLY A 1 84 ? -5.252 1.530 9.400 1.00 98.69 84 GLY A O 1
ATOM 652 N N . VAL A 1 85 ? -7.222 0.468 9.505 1.00 98.81 85 VAL A N 1
ATOM 653 C CA . VAL A 1 85 ? -7.940 1.552 10.191 1.00 98.81 85 VAL A CA 1
ATOM 654 C C . VAL A 1 85 ? -8.598 1.061 11.469 1.00 98.81 85 VAL A C 1
ATOM 656 O O . VAL A 1 85 ? -9.038 -0.081 11.558 1.00 98.81 85 VAL A O 1
ATOM 659 N N . VAL A 1 86 ? -8.740 1.951 12.449 1.00 98.75 86 VAL A N 1
ATOM 660 C CA . VAL A 1 86 ? -9.659 1.760 13.571 1.00 98.75 86 VAL A CA 1
ATOM 661 C C . VAL A 1 86 ? -10.840 2.701 13.421 1.00 98.75 86 VAL A C 1
ATOM 663 O O . VAL A 1 86 ? -10.676 3.922 13.377 1.00 98.75 86 VAL A O 1
ATOM 666 N N . TYR A 1 87 ? -12.033 2.115 13.385 1.00 98.62 87 TYR A N 1
ATOM 667 C CA . TYR A 1 87 ? -13.298 2.813 13.218 1.00 98.62 87 TYR A CA 1
ATOM 668 C C . TYR A 1 87 ? -14.348 2.226 14.167 1.00 98.62 87 TYR A C 1
ATOM 670 O O . TYR A 1 87 ? -14.575 1.014 14.191 1.00 98.62 87 TYR A O 1
ATOM 678 N N . ASN A 1 88 ? -14.966 3.084 14.985 1.00 97.12 88 ASN A N 1
ATOM 679 C CA . ASN A 1 88 ? -15.954 2.706 16.006 1.00 97.12 88 ASN A CA 1
ATOM 680 C C . ASN A 1 88 ? -15.507 1.528 16.897 1.00 97.12 88 ASN A C 1
ATOM 682 O O . ASN A 1 88 ? -16.279 0.615 17.176 1.00 97.12 88 ASN A O 1
ATOM 686 N N . GLY A 1 89 ? -14.234 1.528 17.308 1.00 97.06 89 GLY A N 1
ATOM 687 C CA . GLY A 1 89 ? -13.653 0.500 18.182 1.00 97.06 89 GLY A CA 1
ATOM 688 C C . GLY A 1 89 ? -13.240 -0.806 17.490 1.00 97.06 89 GLY A C 1
ATOM 689 O O . GLY A 1 89 ? -12.688 -1.677 18.154 1.00 97.06 89 GLY A O 1
ATOM 690 N N . PHE A 1 90 ? -13.444 -0.947 16.175 1.00 98.56 90 PHE A N 1
ATOM 691 C CA . PHE A 1 90 ? -13.041 -2.131 15.406 1.00 98.56 90 PHE A CA 1
ATOM 692 C C . PHE A 1 90 ? -11.908 -1.817 14.434 1.00 98.56 90 PHE A C 1
ATOM 694 O O . PHE A 1 90 ? -11.859 -0.722 13.878 1.00 98.56 90 PHE A O 1
ATOM 701 N N . VAL A 1 91 ? -11.048 -2.807 14.191 1.00 98.62 91 VAL A N 1
ATOM 702 C CA . VAL A 1 91 ? -10.040 -2.761 13.126 1.00 98.62 91 VAL A CA 1
ATOM 703 C C . VAL A 1 91 ? -10.662 -3.249 11.815 1.00 98.62 91 VAL A C 1
ATOM 705 O O . VAL A 1 91 ? -11.372 -4.257 11.807 1.00 98.62 91 VAL A O 1
ATOM 708 N N . GLY A 1 92 ? -10.420 -2.519 10.731 1.00 98.69 92 GLY A N 1
ATOM 709 C CA . GLY A 1 92 ? -10.566 -2.994 9.356 1.00 98.69 92 GLY A CA 1
ATOM 710 C C . GLY A 1 92 ? -9.191 -2.997 8.698 1.00 98.69 92 GLY A C 1
ATOM 711 O O . GLY A 1 92 ? -8.417 -2.075 8.945 1.00 98.69 92 GLY A O 1
ATOM 712 N N . ASP A 1 93 ? -8.896 -4.028 7.916 1.00 98.75 93 ASP A N 1
ATOM 713 C CA . ASP A 1 93 ? -7.564 -4.273 7.364 1.00 98.75 93 ASP A CA 1
ATOM 714 C C . ASP A 1 93 ? -7.683 -4.881 5.962 1.00 98.75 93 ASP A C 1
ATOM 716 O O . ASP A 1 93 ? -8.522 -5.762 5.746 1.00 98.75 93 ASP A O 1
ATOM 720 N N . THR A 1 94 ? -6.920 -4.358 5.005 1.00 98.75 94 THR A N 1
ATOM 721 C CA . THR A 1 94 ? -6.920 -4.799 3.606 1.00 98.75 94 THR A CA 1
ATOM 722 C C . THR A 1 94 ? -5.687 -4.279 2.876 1.00 98.75 94 THR A C 1
ATOM 724 O O . THR A 1 94 ? -5.239 -3.157 3.111 1.00 98.75 94 THR A O 1
ATOM 727 N N . ALA A 1 95 ? -5.201 -5.050 1.903 1.00 98.69 95 ALA A N 1
ATOM 728 C CA . ALA A 1 95 ? -4.064 -4.668 1.079 1.00 98.69 95 ALA A CA 1
ATOM 729 C C . ALA A 1 95 ? -4.287 -4.980 -0.407 1.00 98.69 95 ALA A C 1
ATOM 731 O O . ALA A 1 95 ? -5.066 -5.868 -0.760 1.00 98.69 95 ALA A O 1
ATOM 732 N N . ARG A 1 96 ? -3.595 -4.247 -1.285 1.00 98.62 96 ARG A N 1
ATOM 733 C CA . ARG A 1 96 ? -3.553 -4.501 -2.734 1.00 98.62 96 ARG A CA 1
ATOM 734 C C . ARG A 1 96 ? -2.235 -4.016 -3.328 1.00 98.62 96 ARG A C 1
ATOM 736 O O . ARG A 1 96 ? -1.762 -2.935 -2.987 1.00 98.62 96 ARG A O 1
ATOM 743 N N . THR A 1 97 ? -1.707 -4.773 -4.285 1.00 98.81 97 THR A N 1
ATOM 744 C CA . THR A 1 97 ? -0.592 -4.339 -5.137 1.00 98.81 97 THR A CA 1
ATOM 745 C C . THR A 1 97 ? -1.112 -3.693 -6.415 1.00 98.81 97 THR A C 1
ATOM 747 O O . THR A 1 97 ? -2.016 -4.230 -7.053 1.00 98.81 97 THR A O 1
ATOM 750 N N . VAL A 1 98 ? -0.549 -2.545 -6.794 1.00 98.75 98 VAL A N 1
ATOM 751 C CA . VAL A 1 98 ? -0.884 -1.827 -8.034 1.00 98.75 98 VAL A CA 1
ATOM 752 C C . VAL A 1 98 ? 0.369 -1.460 -8.825 1.00 98.75 98 VAL A C 1
ATOM 754 O O . VAL A 1 98 ? 1.436 -1.237 -8.253 1.00 98.75 98 VAL A O 1
ATOM 757 N N . ALA A 1 99 ? 0.232 -1.370 -10.148 1.00 98.69 99 ALA A N 1
ATOM 758 C CA . ALA A 1 99 ? 1.281 -0.854 -11.020 1.00 98.69 99 ALA A CA 1
ATOM 759 C C . ALA A 1 99 ? 1.347 0.678 -10.966 1.00 98.69 99 ALA A C 1
ATOM 761 O O . ALA A 1 99 ? 0.325 1.368 -10.947 1.00 98.69 99 ALA A O 1
ATOM 762 N N . VAL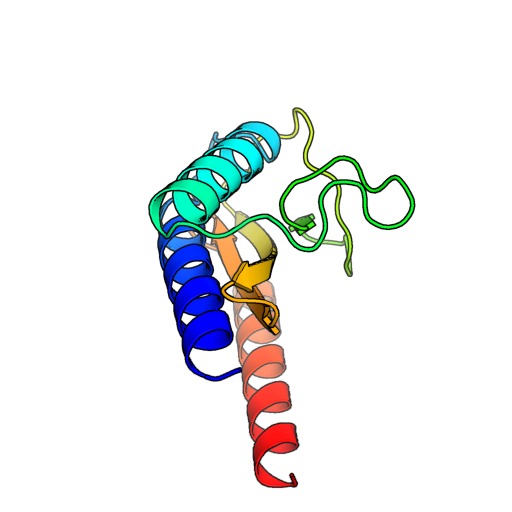 A 1 100 ? 2.557 1.224 -11.017 1.00 98.81 100 VAL A N 1
ATOM 763 C CA . VAL A 1 100 ? 2.790 2.663 -11.118 1.00 98.81 100 VAL A CA 1
ATOM 764 C C . VAL A 1 100 ? 2.767 3.061 -12.596 1.00 98.81 100 VAL A C 1
ATOM 766 O O . VAL A 1 100 ? 3.770 3.005 -13.309 1.00 98.81 100 VAL A O 1
ATOM 769 N N . GLY A 1 101 ? 1.591 3.467 -13.076 1.00 97.94 101 GLY A N 1
ATOM 770 C CA . GLY A 1 101 ? 1.346 3.745 -14.493 1.00 97.94 101 GLY A CA 1
ATOM 771 C C . GLY A 1 101 ? 1.188 2.457 -15.304 1.00 97.94 101 GLY A C 1
ATO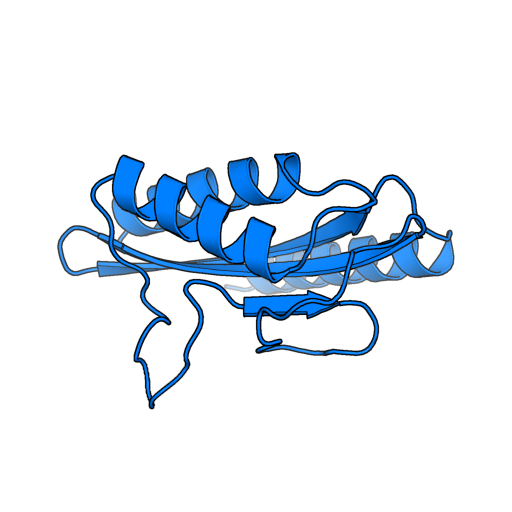M 772 O O . GLY A 1 101 ? 0.073 2.087 -15.650 1.00 97.94 101 GLY A O 1
ATOM 773 N N . GLY A 1 102 ? 2.294 1.770 -15.587 1.00 96.75 102 GLY A N 1
ATOM 774 C CA . GLY A 1 102 ? 2.325 0.459 -16.244 1.00 96.75 102 GLY A CA 1
ATOM 775 C C . GLY A 1 102 ? 3.348 -0.461 -15.581 1.00 96.75 102 GLY A C 1
ATOM 776 O O . GLY A 1 102 ? 4.059 -0.036 -14.676 1.00 96.75 102 GLY A O 1
ATOM 777 N N . CYS A 1 103 ? 3.427 -1.719 -16.015 1.00 98.06 103 CYS A N 1
ATOM 778 C CA . CYS A 1 103 ? 4.402 -2.688 -15.507 1.00 98.06 103 CYS A CA 1
ATOM 779 C C . CYS A 1 103 ? 4.809 -3.703 -16.590 1.00 98.06 103 CYS A C 1
ATOM 781 O O . CYS A 1 103 ? 4.255 -3.710 -17.692 1.00 98.06 103 CYS A O 1
ATOM 783 N N . SER A 1 104 ? 5.812 -4.535 -16.299 1.00 98.44 104 SER A N 1
ATOM 784 C CA . SER A 1 104 ? 6.217 -5.629 -17.188 1.00 98.44 104 SER A CA 1
ATOM 785 C C . SER A 1 104 ? 5.184 -6.764 -17.191 1.00 98.44 104 SER A C 1
ATOM 787 O O . SER A 1 104 ? 4.402 -6.915 -16.253 1.00 98.44 104 SER A O 1
ATOM 789 N N . LEU A 1 105 ? 5.217 -7.624 -18.216 1.00 98.56 105 LEU A N 1
ATOM 790 C CA . LEU A 1 105 ? 4.371 -8.828 -18.257 1.00 98.56 105 LEU A CA 1
ATOM 791 C C . LEU A 1 105 ? 4.625 -9.762 -17.066 1.00 98.56 105 LEU A C 1
ATOM 793 O O . LEU A 1 105 ? 3.706 -10.418 -16.581 1.00 98.56 105 LEU A O 1
ATOM 797 N N . GLU A 1 106 ? 5.869 -9.818 -16.592 1.00 98.56 106 GLU A N 1
ATOM 798 C CA . GLU A 1 106 ? 6.241 -10.600 -15.416 1.00 98.56 106 GLU A CA 1
ATOM 799 C C . GLU A 1 106 ? 5.606 -10.033 -14.141 1.00 98.56 106 GLU A C 1
ATOM 801 O O . GLU A 1 106 ? 4.995 -10.782 -13.379 1.00 98.56 106 GLU A O 1
ATOM 806 N N . ALA A 1 107 ? 5.674 -8.713 -13.947 1.00 98.56 107 ALA A N 1
ATOM 807 C CA . ALA A 1 107 ? 5.061 -8.043 -12.805 1.00 98.56 107 ALA A CA 1
ATOM 808 C C . ALA A 1 107 ? 3.528 -8.155 -12.828 1.00 98.56 107 ALA A C 1
ATOM 810 O O . ALA A 1 107 ? 2.922 -8.440 -11.795 1.00 98.56 107 ALA A O 1
ATOM 811 N N . GLN A 1 108 ? 2.900 -8.014 -14.001 1.00 98.69 108 GLN A N 1
ATOM 812 C CA . GLN A 1 108 ? 1.461 -8.237 -14.154 1.00 98.69 108 GLN A CA 1
ATOM 813 C C . GLN A 1 108 ? 1.087 -9.670 -13.763 1.00 98.69 108 GLN A C 1
ATOM 815 O O . GLN A 1 108 ? 0.200 -9.875 -12.939 1.00 98.69 108 GLN A O 1
ATOM 820 N N . ARG A 1 109 ? 1.821 -10.665 -14.278 1.00 98.81 109 ARG A N 1
ATOM 821 C CA . ARG A 1 109 ? 1.592 -12.074 -13.940 1.00 98.81 109 ARG A CA 1
ATOM 822 C C . ARG A 1 109 ? 1.748 -12.339 -12.443 1.00 98.81 109 ARG A C 1
ATOM 824 O O . ARG A 1 109 ? 0.976 -13.121 -11.891 1.00 98.81 109 ARG A O 1
ATOM 831 N N . LEU A 1 110 ? 2.730 -11.719 -11.787 1.00 98.75 110 LEU A N 1
ATOM 832 C CA . LEU A 1 110 ? 2.910 -11.827 -10.340 1.00 98.75 110 LEU A CA 1
ATOM 833 C C . LEU A 1 110 ? 1.682 -11.298 -9.586 1.00 98.75 110 LEU A C 1
ATOM 835 O O . LEU A 1 110 ? 1.170 -11.993 -8.705 1.00 98.75 110 LEU A O 1
ATOM 839 N N . MET A 1 111 ? 1.187 -10.110 -9.944 1.00 98.62 111 MET A N 1
ATOM 840 C CA . MET A 1 111 ? -0.014 -9.530 -9.330 1.00 98.62 111 MET A CA 1
ATOM 841 C C . MET A 1 111 ? -1.250 -10.413 -9.557 1.00 98.62 111 MET A C 1
ATOM 843 O O . MET A 1 111 ? -1.935 -10.745 -8.590 1.00 98.62 111 MET A O 1
ATOM 847 N N . ASP A 1 112 ? -1.473 -10.886 -10.787 1.00 98.75 112 ASP A N 1
ATOM 848 C CA . ASP A 1 112 ? -2.622 -11.734 -11.139 1.00 98.75 112 ASP A CA 1
ATOM 849 C C . ASP A 1 112 ? -2.622 -13.061 -10.360 1.00 98.75 112 ASP A C 1
ATOM 851 O O . ASP A 1 112 ? -3.647 -13.501 -9.834 1.00 98.75 112 ASP A O 1
ATOM 855 N N . VAL A 1 113 ? -1.462 -13.724 -10.266 1.00 98.75 113 VAL A N 1
ATOM 856 C CA . VAL A 1 113 ? -1.329 -14.990 -9.526 1.00 98.75 113 VAL A CA 1
ATOM 857 C C . VAL A 1 113 ? -1.499 -14.767 -8.024 1.00 98.75 113 VAL A C 1
ATOM 859 O O . VAL A 1 113 ? -2.106 -15.607 -7.354 1.00 98.75 113 VAL A O 1
ATOM 862 N N . THR A 1 114 ? -1.010 -13.645 -7.495 1.00 98.62 114 THR A N 1
ATOM 863 C CA . THR A 1 114 ? -1.175 -13.282 -6.080 1.00 98.62 114 THR A CA 1
ATOM 864 C C . THR A 1 114 ? -2.651 -13.074 -5.743 1.00 98.62 114 THR A C 1
ATOM 866 O O . THR A 1 114 ? -3.156 -13.688 -4.802 1.00 98.62 114 THR A O 1
ATOM 869 N N . GLU A 1 115 ? -3.375 -12.296 -6.551 1.00 98.38 115 GLU A N 1
ATOM 870 C CA . GLU A 1 115 ? -4.812 -12.066 -6.370 1.00 98.38 115 GLU A CA 1
ATOM 871 C C . GLU A 1 115 ? -5.615 -13.366 -6.512 1.00 98.38 115 GLU A C 1
ATOM 873 O O . GLU A 1 115 ? -6.455 -13.688 -5.668 1.00 98.38 115 GLU A O 1
ATOM 878 N N . ARG A 1 116 ? -5.313 -14.184 -7.526 1.00 98.75 116 ARG A N 1
ATOM 879 C CA . ARG A 1 116 ? -5.961 -15.491 -7.684 1.00 98.75 116 ARG A CA 1
ATOM 880 C C . ARG A 1 116 ? -5.733 -16.390 -6.470 1.00 98.75 116 ARG A C 1
ATOM 882 O O . ARG A 1 116 ? -6.658 -17.081 -6.049 1.00 98.75 116 ARG A O 1
ATOM 889 N N . SER A 1 117 ? -4.524 -16.391 -5.914 1.00 98.62 117 SER A N 1
ATOM 890 C CA . SER A 1 117 ? -4.190 -17.200 -4.737 1.00 98.62 117 SER A CA 1
ATOM 891 C C . SER A 1 117 ? -4.980 -16.753 -3.507 1.00 98.62 117 SER A C 1
ATOM 893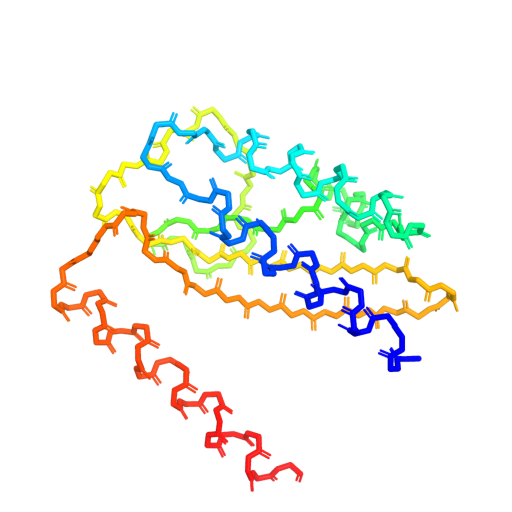 O O . SER A 1 117 ? -5.497 -17.605 -2.784 1.00 98.62 117 SER A O 1
ATOM 895 N N . LEU A 1 118 ? -5.154 -15.438 -3.316 1.00 98.25 118 LEU A N 1
ATOM 896 C CA . LEU A 1 118 ? -6.023 -14.880 -2.276 1.00 98.25 118 LEU A CA 1
ATOM 897 C C . LEU A 1 118 ? -7.456 -15.417 -2.404 1.00 98.25 118 LEU A C 1
ATOM 899 O O . LEU A 1 118 ? -7.997 -15.950 -1.436 1.00 98.25 118 LEU A O 1
ATOM 903 N N . TYR A 1 119 ? -8.058 -15.342 -3.594 1.00 98.44 119 TYR A N 1
ATOM 904 C CA . TYR A 1 119 ? -9.433 -15.814 -3.796 1.00 98.44 119 TYR A CA 1
ATOM 905 C C . TYR A 1 119 ? -9.588 -17.330 -3.656 1.00 98.44 119 TYR A C 1
ATOM 907 O O . TYR A 1 119 ? -10.600 -17.786 -3.124 1.00 98.44 119 TYR A O 1
ATOM 915 N N . VAL A 1 120 ? -8.595 -18.116 -4.082 1.00 98.62 120 VAL A N 1
ATOM 916 C CA . VAL A 1 120 ? -8.586 -19.567 -3.836 1.00 98.62 120 VAL A CA 1
ATOM 917 C C . VAL A 1 120 ? -8.583 -19.854 -2.334 1.00 98.62 120 VAL A C 1
ATOM 919 O O . VAL A 1 120 ? -9.347 -20.707 -1.891 1.00 98.62 120 VAL A O 1
ATOM 922 N N . GLY A 1 121 ? -7.786 -19.122 -1.550 1.00 98.50 121 GLY A N 1
ATOM 923 C CA . GLY A 1 121 ? -7.778 -19.238 -0.090 1.00 98.50 121 GLY A CA 1
ATOM 924 C C . GLY A 1 121 ? -9.116 -18.853 0.547 1.00 98.50 121 GLY A C 1
ATOM 925 O O . GLY A 1 121 ? -9.638 -19.605 1.365 1.00 98.50 121 GLY A O 1
ATOM 926 N N . ILE A 1 122 ? -9.711 -17.728 0.132 1.00 97.94 122 ILE A N 1
ATOM 927 C CA . ILE A 1 122 ? -11.028 -17.273 0.618 1.00 97.94 122 ILE A CA 1
ATOM 928 C C . ILE A 1 122 ? -12.120 -18.309 0.329 1.00 97.94 122 ILE A C 1
ATOM 930 O O . ILE A 1 122 ? -12.989 -18.530 1.164 1.00 97.94 122 ILE A O 1
ATOM 934 N N . ALA A 1 123 ? -12.075 -18.979 -0.825 1.00 98.19 123 ALA A N 1
ATOM 935 C CA . ALA A 1 123 ? -13.051 -20.007 -1.183 1.00 98.19 123 ALA A CA 1
ATOM 936 C C . ALA A 1 123 ? -12.977 -21.278 -0.309 1.00 98.19 123 ALA A C 1
ATOM 938 O O . ALA A 1 123 ? -13.825 -22.155 -0.457 1.00 98.19 123 ALA A O 1
ATOM 939 N N . GLN A 1 124 ? -11.964 -21.408 0.555 1.00 97.56 124 GLN A N 1
ATOM 940 C CA . GLN A 1 124 ? -11.824 -22.502 1.525 1.00 97.56 124 GLN A CA 1
ATOM 941 C C . GLN A 1 124 ? -12.188 -22.092 2.966 1.00 97.56 124 GLN A C 1
ATOM 943 O O . GLN A 1 124 ? -12.024 -22.912 3.870 1.00 97.56 124 GLN A O 1
ATOM 948 N N . ALA A 1 125 ? -12.616 -20.844 3.191 1.00 85.94 125 ALA A N 1
ATOM 949 C CA . ALA A 1 125 ? -12.899 -20.283 4.517 1.00 85.94 125 ALA A CA 1
ATOM 950 C C . ALA A 1 125 ? -14.358 -20.456 4.970 1.00 85.94 125 ALA A C 1
ATOM 952 O O . ALA A 1 125 ? -15.261 -20.533 4.106 1.00 85.94 125 ALA A O 1
#

Sequence (125 aa):
MRPACAVASMVLEEVAAFIRPGVTTREVDYYAASRIKHYGARSAFFGYRKYPCNICISVNDEVVHGLANARRLQFGDIVSLDVGVVYNGFVGDTARTVAVGGCSLEAQRLMDVTERSLYVGIAQA

pLDDT: mean 98.34, std 1.6, range [85.94, 98.94]

Secondary structure (DSSP, 8-state):
-HHHHHHHHHHHHHHHHH--TT-BHHHHHHHHHHHHHHTT-EESSTTGGG--SSSEEEETT--S-PPP-SPBPPTT-EEEEEEEEEETTEEEEEEEEEESS---HHHHHHHHHHHHHHHHHHTT-